Protein AF-A0A151R8X8-F1 (afdb_monomer)

Foldseek 3Di:
DEDADQDPLVVVCVDCVPCVPSVVVVVVVVVVVYHYDHNPPPVVVVVVVVVVVVDPPPPPDD

Sequence (62 aa):
VVVKTDYPIKQILRKPELAGRMIAWLVELSEFGIQYESRGPLKAQFLADFVAELTPTTAEEP

Organism: Cajanus cajan (NCBI:txid3821)

Mean predicted aligned error: 13.57 Å

Radius of gyration: 19.89 Å; Cα contacts (8 Å, |Δi|>4): 32; chains: 1; bounding box: 22×44×50 Å

Structure (mmCIF, N/CA/C/O backbone):
data_AF-A0A151R8X8-F1
#
_entry.id   AF-A0A151R8X8-F1
#
loop_
_atom_site.group_PDB
_atom_site.id
_atom_site.type_symbol
_atom_site.label_atom_id
_atom_site.label_alt_id
_atom_site.label_comp_id
_atom_site.label_asym_id
_atom_site.label_entity_id
_atom_site.label_seq_id
_atom_site.pdbx_PDB_ins_code
_atom_site.Cartn_x
_atom_site.Cartn_y
_atom_site.Cartn_z
_atom_site.occupancy
_atom_site.B_iso_or_equiv
_atom_site.auth_seq_id
_atom_site.auth_comp_id
_atom_site.auth_asym_id
_atom_site.auth_atom_id
_atom_site.pdbx_PDB_model_num
ATOM 1 N N . VAL A 1 1 ? -9.716 -4.522 4.036 1.00 72.00 1 VAL A N 1
ATOM 2 C CA . VAL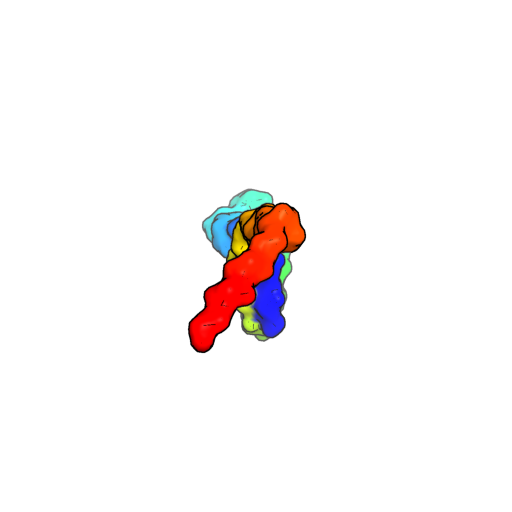 A 1 1 ? -8.428 -4.264 4.733 1.00 72.00 1 VAL A CA 1
ATOM 3 C C . VAL A 1 1 ? -7.826 -2.983 4.172 1.00 72.00 1 VAL A C 1
ATOM 5 O O . VAL A 1 1 ? -7.860 -2.817 2.957 1.00 72.00 1 VAL A O 1
ATOM 8 N N . VAL A 1 2 ? -7.336 -2.072 5.022 1.00 71.81 2 VAL A N 1
ATOM 9 C CA . VAL A 1 2 ? -6.715 -0.807 4.583 1.00 71.81 2 VAL A CA 1
ATOM 10 C C . VAL A 1 2 ? -5.211 -0.886 4.816 1.00 71.81 2 VAL A C 1
ATOM 12 O O . VAL A 1 2 ? -4.769 -1.121 5.937 1.00 71.81 2 VAL A O 1
ATOM 15 N N . VAL A 1 3 ? -4.427 -0.705 3.756 1.00 73.69 3 VAL A N 1
ATOM 16 C CA . VAL A 1 3 ? -2.964 -0.733 3.801 1.00 73.69 3 VAL A CA 1
ATOM 17 C C . VAL A 1 3 ? -2.446 0.689 3.628 1.00 73.69 3 VAL A C 1
ATOM 19 O O . VAL A 1 3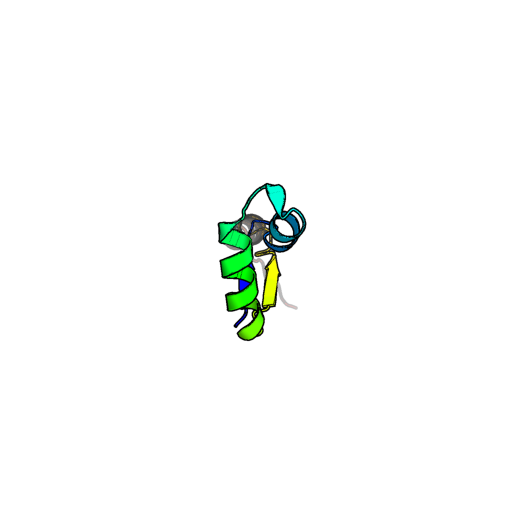 ? -2.630 1.313 2.582 1.00 73.69 3 VAL A O 1
ATOM 22 N N . LYS A 1 4 ? -1.776 1.196 4.665 1.00 74.94 4 LYS A N 1
ATOM 23 C CA . LYS A 1 4 ? -1.104 2.497 4.638 1.00 74.94 4 LYS A CA 1
ATOM 24 C C . LYS A 1 4 ? 0.325 2.321 4.142 1.00 74.94 4 LYS A C 1
ATOM 26 O O . LYS A 1 4 ? 1.133 1.676 4.805 1.00 74.94 4 LYS A O 1
ATOM 31 N N . THR A 1 5 ? 0.636 2.885 2.981 1.00 70.69 5 THR A N 1
ATOM 32 C CA . THR A 1 5 ? 1.961 2.783 2.353 1.00 70.69 5 THR A CA 1
ATOM 33 C C . THR A 1 5 ? 2.567 4.166 2.142 1.00 70.69 5 THR A C 1
ATOM 35 O O . THR A 1 5 ? 1.870 5.117 1.786 1.00 70.69 5 THR A O 1
ATOM 38 N N . ASP A 1 6 ? 3.879 4.270 2.357 1.00 66.19 6 ASP A N 1
ATOM 39 C CA . ASP A 1 6 ? 4.664 5.474 2.049 1.00 66.19 6 ASP A CA 1
ATOM 40 C C . ASP A 1 6 ? 5.048 5.532 0.563 1.00 66.19 6 ASP A C 1
ATOM 42 O O . ASP A 1 6 ? 5.322 6.601 0.022 1.00 66.19 6 ASP A O 1
ATOM 46 N N . TYR A 1 7 ? 5.053 4.376 -0.111 1.00 67.94 7 TYR A N 1
ATOM 47 C CA . TYR A 1 7 ? 5.399 4.261 -1.521 1.00 67.94 7 TYR A CA 1
ATOM 48 C C . TYR A 1 7 ? 4.151 4.237 -2.396 1.00 67.94 7 TYR A C 1
ATOM 50 O O . TYR A 1 7 ? 3.153 3.599 -2.033 1.00 67.94 7 TYR A O 1
ATOM 58 N N . PRO A 1 8 ? 4.204 4.852 -3.590 1.00 64.94 8 PRO A N 1
ATOM 59 C CA . PRO A 1 8 ? 3.093 4.852 -4.515 1.00 64.94 8 PRO A CA 1
ATOM 60 C C . PRO A 1 8 ? 3.037 3.502 -5.240 1.00 64.94 8 PRO A C 1
ATOM 62 O O . PRO A 1 8 ? 3.332 3.402 -6.428 1.00 64.94 8 PRO A O 1
ATOM 65 N N . ILE A 1 9 ? 2.628 2.453 -4.521 1.00 71.25 9 ILE A N 1
ATOM 66 C CA . ILE A 1 9 ? 2.412 1.105 -5.065 1.00 71.25 9 ILE A CA 1
ATOM 67 C C . ILE A 1 9 ? 1.501 1.214 -6.293 1.00 71.25 9 ILE A C 1
ATOM 69 O O . ILE A 1 9 ? 1.856 0.741 -7.364 1.00 71.25 9 ILE A O 1
ATOM 73 N N . LYS A 1 10 ? 0.426 2.011 -6.205 1.00 67.56 10 LYS A N 1
ATOM 74 C CA . LYS A 1 10 ? -0.450 2.354 -7.342 1.00 67.56 10 LYS A CA 1
ATOM 75 C C . LYS A 1 10 ? 0.295 2.871 -8.587 1.00 67.56 10 LYS A C 1
ATOM 77 O O . LYS A 1 10 ? -0.144 2.608 -9.701 1.00 67.56 10 LYS A O 1
ATOM 82 N N . GLN A 1 11 ? 1.393 3.613 -8.434 1.00 69.12 11 GLN A N 1
ATOM 83 C CA . GLN A 1 11 ? 2.174 4.132 -9.565 1.00 69.12 11 GLN A CA 1
ATOM 84 C C . GLN A 1 11 ? 3.183 3.125 -10.112 1.00 69.12 11 GLN A C 1
ATOM 86 O O . GLN A 1 11 ? 3.368 3.063 -11.324 1.00 69.12 11 GLN A O 1
ATOM 91 N N . ILE A 1 12 ? 3.790 2.309 -9.251 1.00 68.94 12 ILE A N 1
ATOM 92 C CA . ILE A 1 12 ? 4.678 1.215 -9.676 1.00 68.94 12 ILE A CA 1
ATOM 93 C C . ILE A 1 12 ? 3.881 0.194 -10.498 1.00 68.94 12 ILE A C 1
ATOM 95 O O . ILE A 1 12 ? 4.333 -0.268 -11.539 1.00 68.94 12 ILE A O 1
ATOM 99 N N . LEU A 1 13 ? 2.639 -0.064 -10.093 1.00 64.88 13 LEU A N 1
ATOM 100 C CA . LEU A 1 13 ? 1.703 -0.947 -10.784 1.00 64.88 13 LEU A CA 1
ATOM 101 C C . LEU A 1 13 ? 1.231 -0.429 -12.151 1.00 64.88 13 LEU A C 1
ATOM 103 O O . LEU A 1 13 ? 0.808 -1.217 -12.989 1.00 64.88 13 LEU A O 1
ATOM 107 N N . ARG A 1 14 ? 1.323 0.882 -12.409 1.00 66.06 14 ARG A N 1
ATOM 108 C CA . ARG A 1 14 ? 1.033 1.462 -13.732 1.00 66.06 14 ARG A CA 1
ATOM 109 C C . ARG A 1 14 ? 2.151 1.228 -14.753 1.00 66.06 14 ARG A C 1
ATOM 111 O O . ARG A 1 14 ? 1.940 1.500 -15.930 1.00 66.06 14 ARG A O 1
ATOM 118 N N . LYS A 1 15 ? 3.326 0.751 -14.326 1.00 67.44 15 LYS A N 1
ATOM 119 C CA . LYS A 1 15 ? 4.476 0.461 -15.194 1.00 67.44 15 LYS A CA 1
ATOM 120 C C . LYS A 1 15 ? 4.777 -1.043 -15.188 1.00 67.44 15 LYS A C 1
ATOM 122 O O . LYS A 1 15 ? 5.650 -1.483 -14.439 1.00 67.44 15 LYS A O 1
ATOM 127 N N . PRO A 1 16 ? 4.079 -1.835 -16.022 1.00 59.06 16 PRO A N 1
ATOM 128 C CA . PRO A 1 16 ? 4.189 -3.294 -16.011 1.00 59.06 16 PRO A CA 1
ATOM 129 C C . PRO A 1 16 ? 5.597 -3.815 -16.351 1.00 59.06 16 PRO A C 1
ATOM 131 O O . PRO A 1 16 ? 5.983 -4.895 -15.911 1.00 59.06 16 PRO A O 1
ATOM 134 N N . GLU A 1 17 ? 6.400 -3.026 -17.063 1.00 63.38 17 GLU A N 1
ATOM 135 C CA . GLU A 1 17 ? 7.727 -3.427 -17.551 1.00 63.38 17 GLU A CA 1
ATOM 136 C C . GLU A 1 17 ? 8.796 -3.533 -16.454 1.00 63.38 17 GLU A C 1
ATOM 138 O O . GLU A 1 17 ? 9.793 -4.228 -16.624 1.00 63.38 17 GLU A O 1
ATOM 143 N N . LEU A 1 18 ? 8.585 -2.892 -15.298 1.00 63.91 18 LEU A N 1
ATOM 144 C CA . LEU A 1 18 ? 9.555 -2.904 -14.199 1.00 63.91 18 LEU A CA 1
ATOM 145 C C . LEU A 1 18 ? 9.369 -4.065 -13.215 1.00 63.91 18 LEU A C 1
ATOM 147 O O . LEU A 1 18 ? 10.231 -4.272 -12.362 1.00 63.91 18 LEU A O 1
ATOM 151 N N . ALA A 1 19 ? 8.249 -4.795 -13.262 1.00 64.69 19 ALA A N 1
ATOM 152 C CA . ALA A 1 19 ? 7.875 -5.624 -12.121 1.00 64.69 19 ALA A CA 1
ATOM 153 C C . ALA A 1 19 ? 6.921 -6.787 -12.457 1.00 64.69 19 ALA A C 1
ATOM 155 O O . ALA A 1 19 ? 5.844 -6.894 -11.876 1.00 64.69 19 ALA A O 1
ATOM 156 N N . GLY A 1 20 ? 7.327 -7.712 -13.335 1.00 73.88 20 GLY A N 1
ATOM 157 C CA . GLY A 1 20 ? 6.504 -8.875 -13.720 1.00 73.88 20 GLY A CA 1
ATOM 158 C C . GLY A 1 20 ? 5.951 -9.697 -12.540 1.00 73.88 20 GLY A C 1
ATOM 159 O O . GLY A 1 20 ? 4.794 -10.104 -12.562 1.00 73.88 20 GLY A O 1
ATOM 160 N N . ARG A 1 21 ? 6.719 -9.857 -11.448 1.00 77.00 21 ARG A N 1
ATOM 161 C CA . ARG A 1 21 ? 6.216 -10.481 -10.202 1.00 77.00 21 ARG A CA 1
ATOM 162 C C . ARG A 1 21 ? 5.204 -9.609 -9.452 1.00 77.00 21 ARG A C 1
ATOM 164 O O . ARG A 1 21 ? 4.276 -10.141 -8.862 1.00 77.00 21 ARG A O 1
ATOM 171 N N . MET A 1 22 ? 5.360 -8.288 -9.473 1.00 75.44 22 MET A N 1
ATOM 172 C CA . MET A 1 22 ? 4.463 -7.352 -8.780 1.00 75.44 22 MET A CA 1
ATOM 173 C C . MET A 1 22 ? 3.075 -7.306 -9.424 1.00 75.44 22 MET A C 1
ATOM 175 O O . MET A 1 22 ? 2.097 -7.085 -8.723 1.00 75.44 22 MET A O 1
ATOM 179 N N . ILE A 1 23 ? 2.979 -7.557 -10.734 1.00 74.75 23 ILE A N 1
ATOM 180 C CA . ILE A 1 23 ? 1.690 -7.695 -11.425 1.00 74.75 23 ILE A CA 1
ATOM 181 C C . ILE A 1 23 ? 0.943 -8.935 -10.930 1.00 74.75 23 ILE A C 1
ATOM 183 O O . ILE A 1 23 ? -0.245 -8.841 -10.643 1.00 74.75 23 ILE A O 1
ATOM 187 N N . ALA A 1 24 ? 1.627 -10.074 -10.779 1.00 79.75 24 ALA A N 1
ATOM 188 C CA . ALA A 1 24 ? 1.002 -11.292 -10.257 1.00 79.75 24 ALA A CA 1
ATOM 189 C C . ALA A 1 24 ? 0.461 -11.076 -8.835 1.00 79.75 24 ALA A C 1
ATOM 191 O O . ALA A 1 24 ? -0.696 -11.376 -8.560 1.00 79.75 24 ALA A O 1
ATOM 192 N N . TRP A 1 25 ? 1.259 -10.446 -7.965 1.00 78.81 25 TRP A N 1
ATOM 193 C CA . TRP A 1 25 ? 0.800 -10.047 -6.633 1.00 78.81 25 TRP A CA 1
ATOM 194 C C . TRP A 1 25 ? -0.353 -9.041 -6.680 1.00 78.81 25 TRP A C 1
ATOM 196 O O . TRP A 1 25 ? -1.236 -9.106 -5.836 1.00 78.81 25 TRP A O 1
ATOM 206 N N . LEU A 1 26 ? -0.374 -8.117 -7.645 1.00 76.06 26 LEU A N 1
ATOM 207 C CA . LEU A 1 26 ? -1.468 -7.159 -7.782 1.00 76.06 26 LEU A CA 1
ATOM 208 C C . LEU A 1 26 ? -2.790 -7.838 -8.128 1.00 76.06 26 LEU A C 1
ATOM 210 O O . LEU A 1 26 ? -3.804 -7.478 -7.540 1.00 76.06 26 LEU A O 1
ATOM 214 N N . VAL A 1 27 ? -2.788 -8.759 -9.093 1.00 77.38 27 VAL A N 1
ATOM 215 C CA . VAL A 1 27 ? -4.003 -9.473 -9.509 1.00 77.38 27 VAL A CA 1
ATOM 216 C C . VAL A 1 27 ? -4.588 -10.209 -8.311 1.00 77.38 27 VAL A C 1
ATOM 218 O O . VAL A 1 27 ? -5.742 -9.969 -7.970 1.00 77.38 27 VAL A O 1
ATOM 221 N N . GLU A 1 28 ? -3.749 -10.957 -7.598 1.00 82.00 28 GLU A N 1
ATOM 222 C CA . GLU A 1 28 ? -4.132 -11.651 -6.370 1.00 82.00 28 GLU A CA 1
ATOM 223 C C . GLU A 1 28 ? -4.700 -10.669 -5.330 1.00 82.00 28 GLU A C 1
ATOM 225 O O . GLU A 1 28 ? -5.809 -10.834 -4.841 1.00 82.00 28 GLU A O 1
ATOM 230 N N . LEU A 1 29 ? -3.990 -9.569 -5.044 1.00 77.62 29 LEU A N 1
ATOM 231 C CA . LEU A 1 29 ? -4.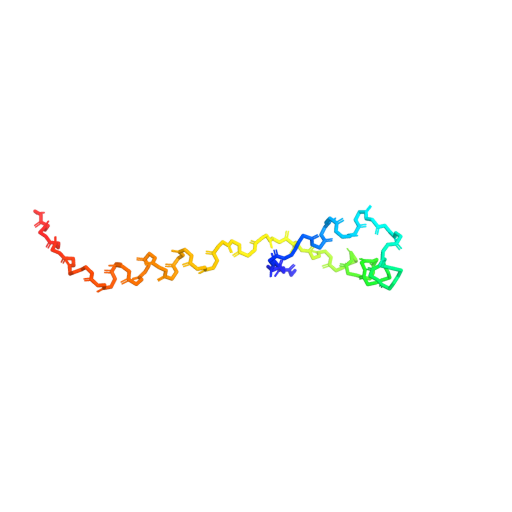397 -8.566 -4.049 1.00 77.62 29 LEU A CA 1
ATOM 232 C C . LEU A 1 29 ? -5.666 -7.789 -4.439 1.00 77.62 29 LEU A C 1
ATOM 234 O O . LEU A 1 29 ? -6.362 -7.276 -3.557 1.00 77.62 29 LEU A O 1
ATOM 238 N N . SER A 1 30 ? -5.972 -7.684 -5.734 1.00 74.75 30 SER A N 1
ATOM 239 C CA . SER A 1 30 ? -7.157 -6.982 -6.232 1.00 74.75 30 SER A CA 1
ATOM 240 C C . SER A 1 30 ? -8.459 -7.709 -5.886 1.00 74.75 30 SER A C 1
ATOM 242 O O . SER A 1 30 ? -9.471 -7.049 -5.646 1.00 74.75 30 SER A O 1
ATOM 244 N N . GLU A 1 31 ? -8.416 -9.037 -5.741 1.00 80.88 31 GLU A N 1
ATOM 245 C CA . GLU A 1 31 ? -9.564 -9.857 -5.336 1.00 80.88 31 GLU A CA 1
ATOM 246 C C . GLU A 1 31 ? -9.961 -9.625 -3.871 1.00 80.88 31 GLU A C 1
ATOM 248 O O . GLU A 1 31 ? -11.126 -9.757 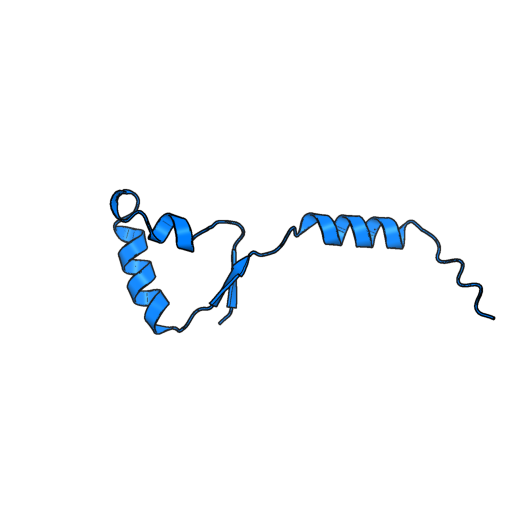-3.499 1.00 80.88 31 GLU A O 1
ATOM 253 N N . PHE A 1 32 ? -9.018 -9.182 -3.035 1.00 80.12 32 PHE A N 1
ATOM 254 C CA . PHE A 1 32 ? -9.247 -8.942 -1.606 1.00 80.12 32 PHE A CA 1
ATOM 255 C C . PHE A 1 32 ? -9.806 -7.545 -1.286 1.00 80.12 32 PHE A C 1
ATOM 257 O O . PHE A 1 32 ? -9.944 -7.193 -0.109 1.00 80.12 32 PHE A O 1
ATOM 264 N N . GLY A 1 33 ? -10.104 -6.717 -2.297 1.00 75.94 33 GLY A N 1
ATOM 265 C CA . GLY A 1 33 ? -10.708 -5.392 -2.100 1.00 75.94 33 GLY A CA 1
ATOM 266 C C . GLY A 1 33 ? -9.876 -4.464 -1.203 1.00 75.94 33 GLY A C 1
ATOM 267 O O . GLY A 1 33 ? -10.423 -3.702 -0.399 1.00 75.94 33 GLY A O 1
ATOM 268 N N . ILE A 1 34 ? -8.546 -4.562 -1.282 1.00 79.06 34 ILE A N 1
ATOM 269 C CA . ILE A 1 34 ? -7.626 -3.817 -0.417 1.00 79.06 34 ILE A CA 1
ATOM 270 C C . ILE A 1 34 ? -7.619 -2.336 -0.801 1.00 79.06 34 ILE A C 1
ATOM 272 O O . ILE A 1 34 ? -7.379 -1.963 -1.950 1.00 79.06 34 ILE A O 1
ATOM 276 N N . GLN A 1 35 ? -7.839 -1.475 0.191 1.00 77.88 35 GLN A N 1
ATOM 277 C CA . GLN A 1 35 ? -7.761 -0.027 0.021 1.00 77.88 35 GLN A CA 1
ATOM 278 C C . GLN A 1 35 ? -6.357 0.458 0.379 1.00 77.88 35 GLN A C 1
ATOM 280 O O . GLN A 1 35 ? -5.860 0.184 1.471 1.00 77.88 35 GLN A O 1
ATOM 285 N N . TYR A 1 36 ? -5.719 1.180 -0.544 1.00 74.31 36 TYR A N 1
ATOM 286 C CA . TYR A 1 36 ? -4.397 1.769 -0.323 1.00 74.31 36 TYR A CA 1
ATOM 287 C C . TYR A 1 36 ? -4.515 3.259 -0.047 1.00 74.31 36 TYR A C 1
ATOM 289 O O . TYR A 1 36 ? -4.926 4.026 -0.931 1.00 74.31 36 TYR A O 1
ATOM 297 N N . GLU A 1 37 ? -4.069 3.646 1.140 1.00 76.12 37 GLU A N 1
ATOM 298 C CA . GLU A 1 37 ? -3.987 5.029 1.592 1.00 76.12 37 GLU A CA 1
ATOM 299 C C . GLU A 1 37 ? -2.526 5.446 1.757 1.00 76.12 37 GLU A C 1
ATOM 301 O O . GLU A 1 37 ? -1.653 4.635 2.086 1.00 76.12 37 GLU A O 1
ATOM 306 N N . SER A 1 38 ? -2.249 6.730 1.528 1.00 71.44 38 SER A N 1
ATOM 307 C CA . SER A 1 38 ? -0.965 7.294 1.936 1.00 71.44 38 SER A CA 1
AT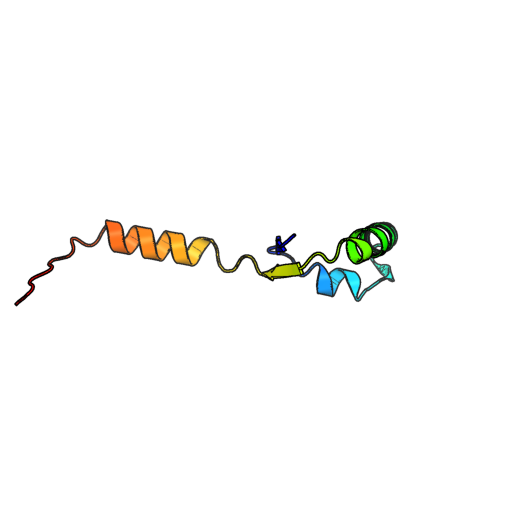OM 308 C C . SER A 1 38 ? -0.903 7.262 3.459 1.00 71.44 38 SER A C 1
ATOM 310 O O . SER A 1 38 ? -1.860 7.656 4.124 1.00 71.44 38 SER A O 1
ATOM 312 N N . ARG A 1 39 ? 0.222 6.815 4.025 1.00 71.25 39 ARG A N 1
ATOM 313 C CA . ARG A 1 39 ? 0.408 6.780 5.485 1.00 71.25 39 ARG A CA 1
ATOM 314 C C . ARG A 1 39 ? 0.369 8.172 6.133 1.00 71.25 39 ARG A C 1
ATOM 316 O O . ARG A 1 39 ? 0.310 8.265 7.355 1.00 71.25 39 ARG A O 1
ATOM 323 N N . GLY A 1 40 ? 0.350 9.237 5.329 1.00 67.69 40 GLY A N 1
ATOM 324 C CA . GLY A 1 40 ? 0.507 10.606 5.793 1.00 67.69 40 GLY A CA 1
ATOM 325 C C . GLY A 1 40 ? 1.935 10.849 6.296 1.00 67.69 40 GLY A C 1
ATOM 326 O O . GLY A 1 40 ? 2.709 9.905 6.485 1.00 67.69 40 GLY A O 1
ATOM 327 N N . PRO A 1 41 ? 2.335 12.111 6.502 1.00 63.69 41 PRO A N 1
ATOM 328 C CA . PRO A 1 41 ? 3.619 12.421 7.110 1.00 63.69 41 PRO A CA 1
ATOM 329 C C . PRO A 1 41 ? 3.611 11.965 8.575 1.00 63.69 41 PRO A C 1
ATOM 331 O O . PRO A 1 41 ? 3.285 12.734 9.474 1.00 63.69 41 PRO A O 1
ATOM 334 N N . LEU A 1 42 ? 4.014 10.713 8.820 1.00 63.12 42 LEU A N 1
ATOM 335 C CA . LEU A 1 42 ? 4.105 10.124 10.163 1.00 63.12 42 LEU A CA 1
ATOM 336 C C . LEU A 1 42 ? 4.930 11.006 11.122 1.00 63.12 42 LEU A C 1
ATOM 338 O O . LEU A 1 42 ? 4.672 11.047 12.316 1.00 63.12 42 LEU A O 1
ATOM 342 N N . LYS A 1 43 ? 5.912 11.745 10.590 1.00 61.25 43 LYS A N 1
ATOM 343 C CA . LYS A 1 43 ? 6.803 12.615 11.370 1.00 61.25 43 LYS A CA 1
ATOM 344 C C . LYS A 1 43 ? 6.189 13.952 11.791 1.00 61.25 43 LYS A C 1
ATOM 346 O O . LYS A 1 43 ? 6.652 14.515 12.773 1.00 61.25 43 LYS A O 1
ATOM 351 N N . ALA A 1 44 ? 5.195 14.476 11.071 1.00 64.31 44 ALA A N 1
ATOM 352 C CA . ALA A 1 44 ? 4.647 15.800 11.379 1.00 64.31 44 ALA A CA 1
ATOM 353 C C . ALA A 1 44 ? 3.753 15.771 12.627 1.00 64.31 44 ALA A C 1
ATOM 355 O O . ALA A 1 44 ? 3.789 16.708 13.414 1.00 64.31 44 ALA A O 1
ATOM 356 N N . GLN A 1 45 ? 3.014 14.674 12.827 1.00 65.62 45 GLN A N 1
ATOM 357 C CA . GLN A 1 45 ? 2.195 14.464 14.026 1.00 65.62 45 GLN A CA 1
ATOM 358 C C . GLN A 1 45 ? 3.070 14.299 15.268 1.00 65.62 45 GLN A C 1
ATOM 360 O O . GLN A 1 45 ? 2.917 15.063 16.204 1.00 65.62 45 GLN A O 1
ATOM 365 N N . PHE A 1 46 ? 4.087 13.431 15.218 1.00 71.19 46 PHE A N 1
ATOM 366 C CA . PHE A 1 46 ? 5.049 13.296 16.320 1.00 71.19 46 PHE A CA 1
ATOM 367 C C . PHE A 1 46 ? 5.742 14.614 16.684 1.00 71.19 46 PHE A C 1
ATOM 369 O O . PHE A 1 46 ? 5.966 14.875 17.858 1.00 71.19 46 PHE A O 1
ATOM 376 N N . LEU A 1 47 ? 6.092 15.445 15.695 1.00 70.88 47 LEU A N 1
ATOM 377 C CA . LEU A 1 47 ? 6.694 16.753 15.957 1.00 70.88 47 LEU A CA 1
ATOM 378 C C . LEU A 1 47 ? 5.691 17.716 16.613 1.00 70.88 47 LEU A C 1
ATOM 380 O O . LEU A 1 47 ? 6.066 18.453 17.517 1.00 70.88 47 LEU A O 1
ATOM 384 N N . ALA A 1 48 ? 4.434 17.708 16.163 1.00 73.50 48 ALA A N 1
ATOM 385 C CA . ALA A 1 48 ? 3.370 18.533 16.728 1.00 73.50 48 ALA A CA 1
ATOM 386 C C . ALA A 1 48 ? 3.021 18.110 18.162 1.00 73.50 48 ALA A C 1
ATOM 388 O O . ALA A 1 48 ? 2.952 18.966 19.037 1.00 73.50 48 ALA A O 1
ATOM 389 N N . ASP A 1 49 ? 2.885 16.807 18.409 1.00 77.12 49 ASP A N 1
ATOM 390 C CA . ASP A 1 49 ? 2.617 16.234 19.729 1.00 77.12 49 ASP A CA 1
ATOM 391 C C . ASP A 1 49 ? 3.788 16.494 20.689 1.00 77.12 49 ASP A C 1
ATOM 393 O O . ASP A 1 49 ? 3.576 16.894 21.828 1.00 77.12 49 ASP A O 1
ATOM 397 N N . PHE A 1 50 ? 5.031 16.370 20.210 1.00 80.38 50 PHE A N 1
ATOM 398 C CA . PHE A 1 50 ? 6.232 16.693 20.985 1.00 80.38 50 PHE A CA 1
ATOM 399 C C . PHE A 1 50 ? 6.306 18.181 21.352 1.00 80.38 50 PHE A C 1
ATOM 401 O O . PHE A 1 50 ? 6.614 18.527 22.487 1.00 80.38 50 PHE A O 1
ATOM 408 N N . VAL A 1 51 ? 6.003 19.084 20.413 1.00 81.62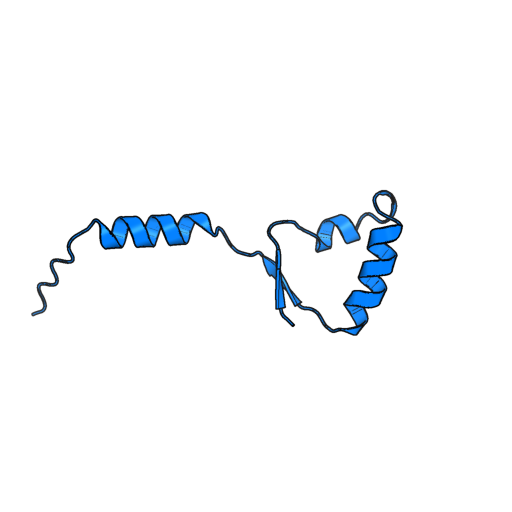 51 VAL A N 1
ATOM 409 C CA . VAL A 1 51 ? 5.936 20.526 20.702 1.00 81.62 51 VAL A CA 1
ATOM 410 C C . VAL A 1 51 ? 4.794 20.830 21.676 1.00 81.62 51 VAL A C 1
ATOM 412 O O . VAL A 1 51 ? 4.985 21.624 22.593 1.00 81.62 51 VAL A O 1
ATOM 415 N N . ALA A 1 52 ? 3.637 20.182 21.530 1.00 81.62 52 ALA A N 1
ATOM 416 C CA . ALA A 1 52 ? 2.506 20.338 22.441 1.00 81.62 52 ALA A CA 1
ATOM 417 C C . ALA A 1 52 ? 2.822 19.845 23.865 1.00 81.62 52 ALA A C 1
ATOM 419 O O . ALA A 1 52 ? 2.438 20.501 24.825 1.00 81.62 52 ALA A O 1
ATOM 420 N N . GLU A 1 53 ? 3.571 18.749 24.013 1.00 79.81 53 GLU A N 1
ATOM 421 C CA . GLU A 1 53 ? 4.034 18.233 25.310 1.00 79.81 53 GLU A CA 1
ATOM 422 C C . GLU A 1 53 ? 5.078 19.155 25.966 1.00 79.81 53 GLU A C 1
ATOM 424 O O . GLU A 1 53 ? 5.087 19.332 27.184 1.00 79.81 53 GLU A O 1
ATOM 429 N N . LEU A 1 54 ? 5.933 19.794 25.161 1.00 78.06 54 LEU A N 1
ATOM 430 C CA . LEU A 1 54 ? 6.940 20.746 25.638 1.00 78.06 54 LEU A CA 1
ATOM 431 C C . LEU A 1 54 ? 6.388 22.143 25.951 1.00 78.06 54 LEU A C 1
ATOM 433 O O . LEU A 1 54 ? 7.105 22.959 26.535 1.00 78.06 54 LEU A O 1
ATOM 437 N N . THR A 1 55 ? 5.143 22.436 25.574 1.00 77.31 55 THR A N 1
ATOM 438 C CA . THR A 1 55 ? 4.507 23.722 25.864 1.00 77.31 55 THR A CA 1
ATOM 439 C C . THR A 1 55 ? 3.539 23.532 27.034 1.00 77.31 55 THR A C 1
ATOM 441 O O . THR A 1 55 ? 2.499 22.898 26.854 1.00 77.31 55 THR A O 1
ATOM 444 N N . PRO A 1 56 ? 3.824 24.045 28.248 1.00 66.19 56 PRO A N 1
ATOM 445 C CA . PRO A 1 56 ? 2.864 23.961 29.340 1.00 66.19 56 PRO A CA 1
ATOM 446 C C . PRO A 1 56 ? 1.600 24.716 28.922 1.00 66.19 56 PRO A C 1
ATOM 448 O O . PRO A 1 56 ? 1.637 25.918 28.665 1.00 66.19 56 PRO A O 1
ATOM 451 N N . THR A 1 57 ? 0.483 23.998 28.809 1.00 62.88 57 THR A N 1
ATOM 452 C CA . THR A 1 57 ? -0.821 24.603 28.540 1.00 62.88 57 THR A CA 1
ATOM 453 C C . THR A 1 57 ? -1.180 25.476 29.739 1.00 62.88 57 THR A C 1
ATOM 455 O O . THR A 1 57 ? -1.639 24.983 30.766 1.00 62.88 57 THR A O 1
ATOM 458 N N . THR A 1 58 ? -0.958 26.786 29.630 1.00 57.56 58 THR A N 1
ATOM 459 C CA . THR A 1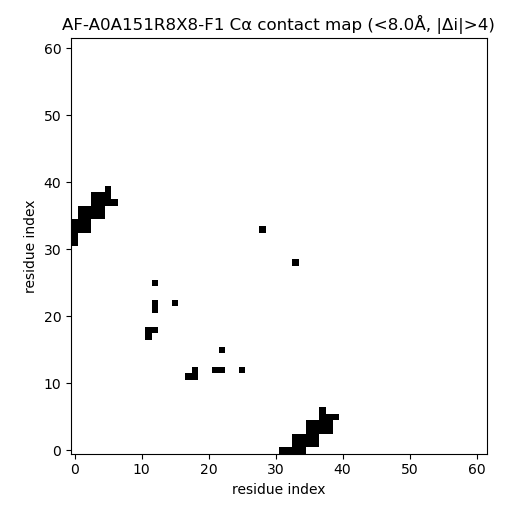 58 ? -1.663 27.766 30.458 1.00 57.56 58 THR A CA 1
ATOM 460 C C . THR A 1 58 ? -3.095 27.824 29.939 1.00 57.56 58 THR A C 1
ATOM 462 O O . THR A 1 58 ? -3.458 28.698 29.158 1.00 57.56 58 THR A O 1
ATOM 465 N N . ALA A 1 59 ? -3.899 26.833 30.319 1.00 56.72 59 ALA A N 1
ATOM 466 C CA . ALA A 1 59 ? -5.343 26.970 30.284 1.00 56.72 59 ALA A CA 1
ATOM 467 C C . ALA A 1 59 ? -5.724 27.906 31.438 1.00 56.72 59 ALA A C 1
ATOM 469 O O . ALA A 1 59 ? -5.997 27.458 32.547 1.00 56.72 59 ALA A O 1
A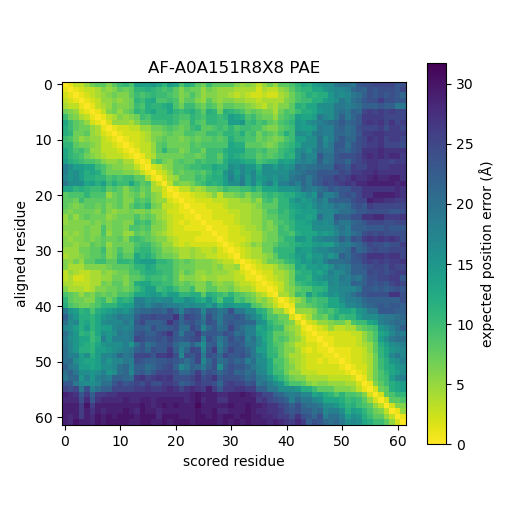TOM 470 N N . GLU A 1 60 ? -5.658 29.217 31.195 1.00 53.94 60 GLU A N 1
ATOM 471 C CA . GLU A 1 60 ? -6.606 30.119 31.842 1.00 53.94 60 GLU A CA 1
ATOM 472 C C . GLU A 1 60 ? -7.927 29.978 31.086 1.00 53.94 60 GLU A C 1
ATOM 474 O O . GLU A 1 60 ? -8.060 30.375 29.927 1.00 53.94 60 GLU A O 1
ATOM 479 N N . GLU A 1 61 ? -8.865 29.321 31.752 1.00 54.22 61 GLU A N 1
ATOM 480 C CA . GLU A 1 61 ? -10.269 29.200 31.386 1.00 54.22 61 GLU A CA 1
ATOM 481 C C . GLU A 1 61 ? -11.028 30.300 32.156 1.00 5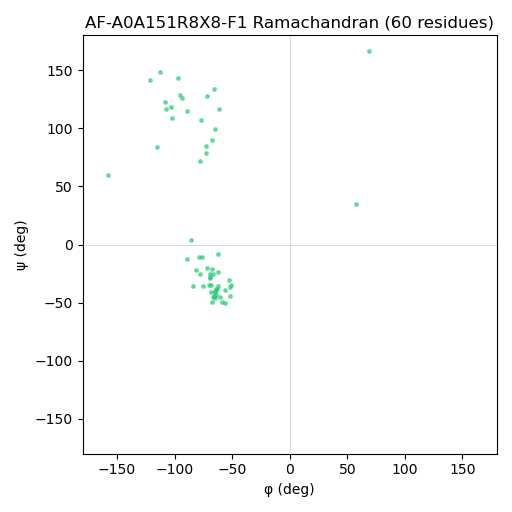4.22 61 GLU A C 1
ATOM 483 O O . GLU A 1 61 ? -10.811 30.415 33.366 1.00 54.22 61 GLU A O 1
ATOM 488 N N . PRO A 1 62 ? -11.852 31.148 31.513 1.00 61.66 62 PRO A N 1
ATOM 489 C CA . PRO A 1 62 ? -12.799 32.001 32.227 1.00 61.66 62 PRO A CA 1
ATOM 490 C C . PRO A 1 62 ? -14.050 31.236 32.682 1.00 61.66 62 PRO A C 1
ATOM 492 O O . PRO A 1 62 ? -14.527 30.362 31.922 1.00 61.66 62 PRO A O 1
#

Solvent-accessible surface area (backbone atoms only — not comparable to full-atom values): 3970 Å² total; per-residue (Å²): 96,78,47,67,35,92,62,64,58,76,60,57,68,72,41,64,89,82,36,71,68,57,53,56,52,45,59,61,47,58,77,64,64,59,44,79,42,72,55,64,71,68,64,58,55,56,51,51,54,50,52,52,70,72,44,81,81,81,77,82,76,134

Secondary structure (DSSP, 8-state):
-EEEESS-HHHHTT-GGG-HHHHHHHHHHHHTTPEEEE---HHHHHHHHHHHHHS-------

pLDDT: mean 70.86, std 7.24, range [53.94, 82.0]